Protein AF-A0A314ZFU7-F1 (afdb_monomer)

Structure (mmCIF, N/CA/C/O backbone):
data_AF-A0A314ZFU7-F1
#
_entry.id   AF-A0A314ZFU7-F1
#
loop_
_atom_site.group_PDB
_atom_site.id
_atom_site.type_symbol
_atom_site.label_atom_id
_atom_site.label_alt_id
_atom_site.label_comp_id
_atom_site.label_asym_id
_atom_site.label_entity_id
_atom_site.label_seq_id
_atom_site.pdbx_PDB_ins_code
_atom_site.Cartn_x
_atom_site.Cartn_y
_atom_site.Cartn_z
_atom_site.occupancy
_atom_site.B_iso_or_equiv
_atom_site.auth_seq_id
_atom_site.auth_comp_id
_atom_site.auth_asym_id
_atom_site.auth_atom_id
_atom_site.pdbx_PDB_model_num
ATOM 1 N N . MET A 1 1 ? 23.462 -10.548 -21.777 1.00 52.44 1 MET A N 1
ATOM 2 C CA . MET A 1 1 ? 22.140 -10.274 -21.168 1.00 52.44 1 MET A CA 1
ATOM 3 C C . MET A 1 1 ? 22.243 -9.958 -19.671 1.00 52.44 1 MET A C 1
ATOM 5 O O . MET A 1 1 ? 21.515 -9.082 -19.232 1.00 52.44 1 MET A O 1
ATOM 9 N N . GLU A 1 2 ? 23.185 -10.536 -18.910 1.00 53.91 2 GLU A N 1
ATOM 10 C CA . GLU A 1 2 ? 23.435 -10.180 -17.489 1.00 53.91 2 GLU A CA 1
ATOM 11 C C . GLU A 1 2 ? 23.787 -8.702 -17.228 1.00 53.91 2 GLU A C 1
ATOM 13 O O . GLU A 1 2 ? 23.369 -8.136 -16.221 1.00 53.91 2 GLU A O 1
ATOM 18 N N . ASN A 1 3 ? 24.494 -8.040 -18.150 1.00 54.84 3 ASN A N 1
ATOM 19 C CA . ASN A 1 3 ? 24.922 -6.646 -17.960 1.00 54.84 3 ASN A CA 1
ATOM 20 C C . ASN A 1 3 ? 23.752 -5.636 -17.947 1.00 54.84 3 ASN A C 1
ATOM 22 O O . ASN A 1 3 ? 23.880 -4.562 -17.365 1.00 54.84 3 ASN A O 1
ATOM 26 N N . GLY A 1 4 ? 22.605 -5.971 -18.553 1.00 58.12 4 GLY A N 1
ATOM 27 C CA . GLY A 1 4 ? 21.421 -5.099 -18.568 1.00 58.12 4 GLY A CA 1
ATOM 28 C C . GLY A 1 4 ? 20.730 -5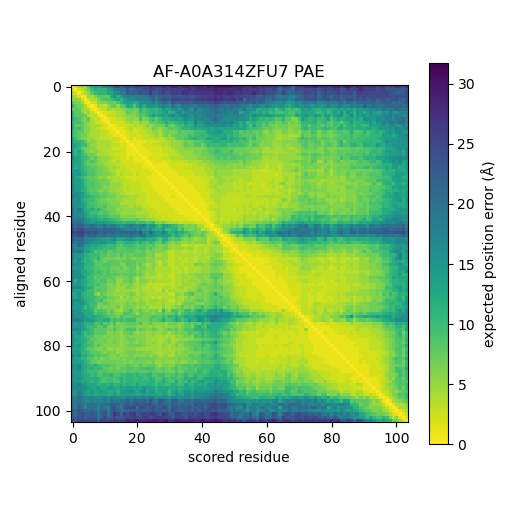.027 -17.203 1.00 58.12 4 GLY A C 1
ATOM 29 O O . GLY A 1 4 ? 20.516 -3.939 -16.677 1.00 58.12 4 GLY A O 1
ATOM 30 N N . LEU A 1 5 ? 20.505 -6.189 -16.578 1.00 59.16 5 LEU A N 1
ATOM 31 C CA . LEU A 1 5 ? 19.845 -6.324 -15.269 1.00 59.16 5 LEU A CA 1
ATOM 32 C C . LEU A 1 5 ? 20.615 -5.640 -14.127 1.00 59.16 5 LEU A C 1
ATOM 34 O O . LEU A 1 5 ? 20.016 -5.133 -13.177 1.00 59.16 5 LEU A O 1
ATOM 38 N N . ASN A 1 6 ? 21.949 -5.613 -14.206 1.00 63.12 6 ASN A N 1
ATOM 39 C CA . ASN A 1 6 ? 22.777 -4.954 -13.193 1.00 63.12 6 ASN A CA 1
ATOM 40 C C . ASN A 1 6 ? 22.725 -3.420 -13.315 1.00 63.12 6 ASN A C 1
ATOM 42 O O . ASN A 1 6 ? 22.784 -2.712 -12.313 1.00 63.12 6 ASN A O 1
ATOM 46 N N . THR A 1 7 ? 22.543 -2.908 -14.534 1.00 70.88 7 THR A N 1
ATOM 47 C CA . THR A 1 7 ? 22.471 -1.465 -14.807 1.00 70.88 7 THR A CA 1
ATOM 48 C C . THR A 1 7 ? 21.166 -0.862 -14.278 1.00 70.88 7 THR A C 1
ATOM 50 O O . THR A 1 7 ? 21.179 0.198 -13.653 1.00 70.88 7 THR A O 1
ATOM 53 N N . GLU A 1 8 ? 20.046 -1.572 -14.436 1.00 75.12 8 GLU A N 1
ATOM 54 C CA . GLU A 1 8 ? 18.743 -1.149 -13.903 1.00 75.12 8 GLU A CA 1
ATOM 55 C C . GLU A 1 8 ? 18.745 -1.101 -12.370 1.00 75.12 8 GLU A C 1
ATOM 57 O O . GLU A 1 8 ? 18.295 -0.124 -11.772 1.00 75.12 8 GLU A O 1
ATOM 62 N N . ARG A 1 9 ? 19.328 -2.114 -11.714 1.00 72.25 9 ARG A N 1
ATOM 63 C CA . ARG A 1 9 ? 19.416 -2.174 -10.248 1.00 72.25 9 ARG A CA 1
ATOM 64 C C . ARG A 1 9 ? 20.222 -1.010 -9.666 1.00 72.25 9 ARG A C 1
ATOM 66 O O . ARG A 1 9 ? 19.803 -0.427 -8.667 1.00 72.25 9 ARG A O 1
ATOM 73 N N . LEU A 1 10 ? 21.339 -0.648 -10.296 1.00 79.38 10 LEU A N 1
ATOM 74 C CA . LEU A 1 10 ? 22.179 0.481 -9.878 1.00 79.38 10 LEU A CA 1
ATOM 75 C C . LEU A 1 10 ? 21.453 1.829 -10.006 1.00 79.38 10 LEU A C 1
ATOM 77 O O . LEU A 1 10 ? 21.675 2.724 -9.195 1.00 79.38 10 LEU A O 1
ATOM 81 N N . SER A 1 11 ? 20.544 1.967 -10.974 1.00 75.56 11 SER A N 1
ATOM 82 C CA . SER A 1 11 ? 19.808 3.214 -11.200 1.00 75.56 11 SER A CA 1
ATOM 83 C C . SER A 1 11 ? 18.786 3.533 -10.103 1.00 75.56 11 SER A C 1
ATOM 85 O O . SER A 1 11 ? 18.493 4.706 -9.875 1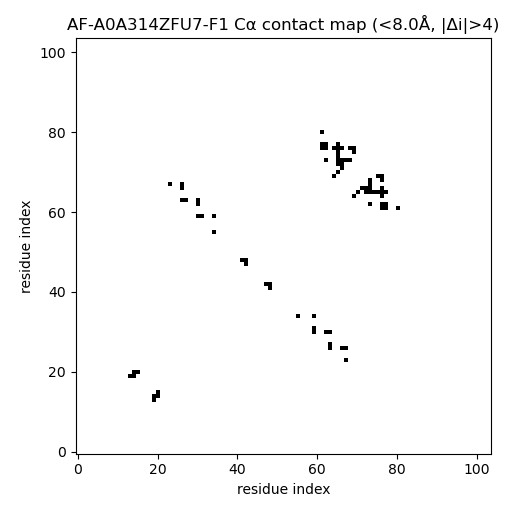.00 75.56 11 SER A O 1
ATOM 87 N N . ILE A 1 12 ? 18.224 2.518 -9.434 1.00 78.25 12 ILE A N 1
ATOM 88 C CA . ILE A 1 12 ? 17.155 2.700 -8.433 1.00 78.25 12 ILE A CA 1
ATOM 89 C C . ILE A 1 12 ? 17.719 2.733 -7.001 1.00 78.25 12 ILE A C 1
ATOM 91 O O . ILE A 1 12 ? 17.111 3.317 -6.107 1.00 78.25 12 ILE A O 1
ATOM 95 N N . GLN A 1 13 ? 18.915 2.177 -6.770 1.00 80.94 13 GLN A N 1
ATOM 96 C CA . GLN A 1 13 ? 19.586 2.170 -5.460 1.00 80.94 13 GLN A CA 1
ATOM 97 C C . GLN A 1 13 ? 19.585 3.520 -4.715 1.00 80.94 13 GLN A C 1
ATOM 99 O O . GLN A 1 13 ? 19.286 3.512 -3.518 1.00 80.94 13 GLN A O 1
ATOM 104 N N . PRO A 1 14 ? 19.823 4.678 -5.369 1.00 82.56 14 PRO A N 1
ATOM 105 C CA . PRO A 1 14 ? 19.810 5.968 -4.682 1.00 82.56 14 PRO A CA 1
ATOM 106 C C . PRO A 1 14 ? 18.476 6.311 -4.004 1.00 82.56 14 PRO A C 1
ATOM 108 O O . PRO A 1 14 ? 18.471 7.018 -2.996 1.00 82.56 14 PRO A O 1
ATOM 111 N N . ALA A 1 15 ? 17.350 5.804 -4.519 1.00 77.62 15 ALA A N 1
ATOM 112 C CA . ALA A 1 15 ? 16.027 6.001 -3.923 1.00 77.62 15 ALA A CA 1
ATOM 113 C C . ALA A 1 15 ? 15.838 5.206 -2.618 1.00 77.62 15 ALA A C 1
ATOM 115 O O . ALA A 1 15 ? 15.017 5.579 -1.785 1.00 77.62 15 ALA A O 1
ATOM 116 N N . PHE A 1 16 ? 16.636 4.155 -2.411 1.00 82.12 16 PHE A N 1
ATOM 117 C CA . PHE A 1 16 ? 16.594 3.282 -1.236 1.00 82.12 16 PHE A CA 1
ATOM 118 C C . PHE A 1 16 ? 17.722 3.553 -0.234 1.00 82.12 16 PHE A C 1
ATOM 120 O O . PHE A 1 16 ? 17.911 2.796 0.717 1.00 82.12 16 PHE A O 1
ATOM 127 N N . HIS A 1 17 ? 18.480 4.636 -0.411 1.00 88.12 17 HIS A N 1
ATOM 128 C CA . HIS A 1 17 ? 19.432 5.074 0.603 1.00 88.12 17 HIS A CA 1
ATOM 129 C C . HIS A 1 17 ? 18.710 5.436 1.905 1.00 88.12 17 HIS A C 1
ATOM 131 O O . HIS A 1 1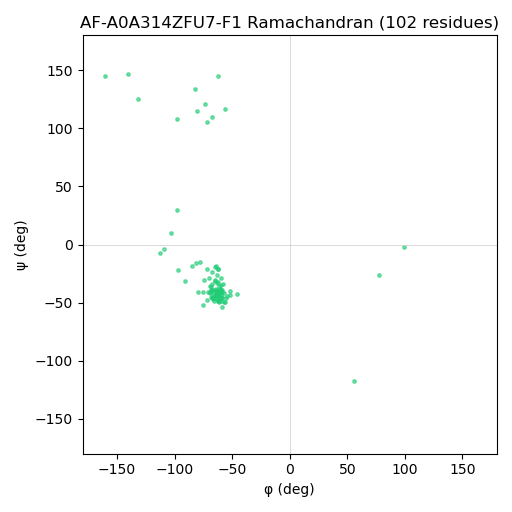7 ? 17.621 6.010 1.888 1.00 88.12 17 HIS A O 1
ATOM 137 N N . LEU A 1 18 ? 19.348 5.156 3.045 1.00 85.94 18 LEU A N 1
ATOM 138 C CA . LEU A 1 18 ? 18.752 5.325 4.374 1.00 85.94 18 LEU A CA 1
ATOM 139 C C . LEU A 1 18 ? 18.146 6.719 4.598 1.00 85.94 18 LEU A C 1
ATOM 141 O O . LEU A 1 18 ? 17.062 6.833 5.158 1.00 85.94 18 LEU A O 1
ATOM 145 N N . GLU A 1 19 ? 18.802 7.778 4.127 1.00 84.88 19 GLU A N 1
ATOM 146 C CA . GLU A 1 19 ? 18.293 9.148 4.270 1.00 84.88 19 GLU A CA 1
ATOM 147 C C . GLU A 1 19 ? 17.019 9.395 3.450 1.00 84.88 19 GLU A C 1
ATOM 149 O O . GLU A 1 19 ? 16.115 10.101 3.899 1.00 84.88 19 GLU A O 1
ATOM 154 N N . LYS A 1 20 ? 16.893 8.758 2.278 1.00 83.00 20 LYS A N 1
ATOM 155 C CA . LYS A 1 20 ? 15.652 8.784 1.491 1.00 83.00 20 LYS A CA 1
ATOM 156 C C . LYS A 1 20 ? 14.551 7.986 2.184 1.00 83.00 20 LYS A C 1
ATOM 158 O O . LYS A 1 20 ? 13.435 8.486 2.291 1.00 83.00 20 LYS A O 1
ATOM 163 N N . LEU A 1 21 ? 14.885 6.824 2.751 1.00 84.25 21 LEU A N 1
ATOM 164 C CA . LEU A 1 21 ? 13.948 6.010 3.534 1.00 84.25 21 LEU A CA 1
ATOM 165 C C . LEU A 1 21 ? 13.435 6.749 4.778 1.00 84.25 21 LEU A C 1
ATOM 167 O O . LEU A 1 21 ? 12.236 6.739 5.048 1.00 84.25 21 LEU A O 1
ATOM 171 N N . LYS A 1 22 ? 14.308 7.455 5.507 1.00 85.94 22 LYS A N 1
ATOM 172 C CA . LYS A 1 22 ? 13.906 8.307 6.639 1.00 85.94 22 LYS A CA 1
ATOM 173 C C . LYS A 1 22 ? 12.931 9.401 6.204 1.00 85.94 22 LYS A C 1
ATOM 175 O O . LYS A 1 22 ? 11.948 9.643 6.898 1.00 85.94 22 LYS A O 1
ATOM 180 N N . GLY A 1 23 ? 13.159 10.012 5.039 1.00 82.38 23 GLY A N 1
ATOM 181 C CA . GLY A 1 23 ? 12.249 11.001 4.454 1.00 82.38 23 GLY A CA 1
ATOM 182 C C . GLY A 1 23 ? 10.854 10.453 4.123 1.00 82.38 23 GLY A C 1
ATOM 183 O O . GLY A 1 23 ? 9.899 11.221 4.056 1.00 82.38 23 GLY A O 1
ATOM 184 N N . MET A 1 24 ? 10.711 9.133 3.965 1.00 82.50 24 MET A N 1
ATOM 185 C CA . MET A 1 24 ? 9.427 8.474 3.708 1.00 82.50 24 MET A CA 1
ATOM 186 C C . MET A 1 24 ? 8.636 8.175 4.995 1.00 82.50 24 MET A C 1
ATOM 188 O O . MET A 1 24 ? 7.420 7.996 4.923 1.00 82.50 24 MET A O 1
ATOM 192 N N . LEU A 1 25 ? 9.275 8.158 6.176 1.00 84.75 25 LEU A N 1
ATOM 193 C CA . LEU A 1 25 ? 8.635 7.829 7.466 1.00 84.75 25 LEU A CA 1
ATOM 194 C C . LEU A 1 25 ? 7.364 8.635 7.778 1.00 84.75 25 LEU A C 1
ATOM 196 O O . LEU A 1 25 ? 6.384 8.014 8.188 1.00 84.75 25 LEU A O 1
ATOM 200 N N . PRO A 1 26 ? 7.302 9.964 7.552 1.00 85.56 26 PRO A N 1
ATOM 201 C CA . PRO A 1 26 ? 6.077 10.724 7.802 1.00 85.56 26 PRO A CA 1
ATOM 202 C C . PRO A 1 26 ? 4.902 10.243 6.945 1.00 85.56 26 PRO A C 1
ATOM 204 O O . PRO A 1 26 ? 3.768 10.186 7.411 1.00 85.56 26 PRO A O 1
ATOM 207 N N . THR A 1 27 ? 5.182 9.841 5.703 1.00 80.62 27 THR A N 1
ATOM 208 C CA . THR A 1 27 ? 4.174 9.306 4.783 1.00 80.62 27 THR A CA 1
ATOM 209 C C . THR A 1 27 ? 3.669 7.947 5.255 1.00 80.62 27 THR A C 1
ATOM 211 O O . THR A 1 27 ? 2.459 7.731 5.285 1.00 80.62 27 THR A O 1
ATOM 214 N N . PHE A 1 28 ? 4.575 7.052 5.667 1.00 81.50 28 PHE A N 1
ATOM 215 C CA . PHE A 1 28 ? 4.206 5.766 6.265 1.00 81.50 28 PHE A CA 1
ATOM 216 C C . PHE A 1 28 ? 3.320 5.959 7.496 1.00 81.50 28 PHE A C 1
ATOM 218 O O . PHE A 1 28 ? 2.253 5.359 7.587 1.00 81.50 28 PHE A O 1
ATOM 225 N N . TYR A 1 29 ? 3.737 6.833 8.414 1.00 86.81 29 TYR A N 1
ATOM 226 C CA . TYR A 1 29 ? 2.991 7.124 9.632 1.00 86.81 29 TYR A CA 1
ATOM 227 C C . TYR A 1 29 ? 1.587 7.655 9.328 1.00 86.81 29 TYR A C 1
ATOM 229 O O . TYR A 1 29 ? 0.612 7.161 9.893 1.00 86.81 29 TYR A O 1
ATOM 237 N N . GLN A 1 30 ? 1.475 8.606 8.397 1.00 83.88 30 GLN A N 1
ATOM 238 C CA . GLN A 1 30 ? 0.192 9.169 7.986 1.00 83.88 3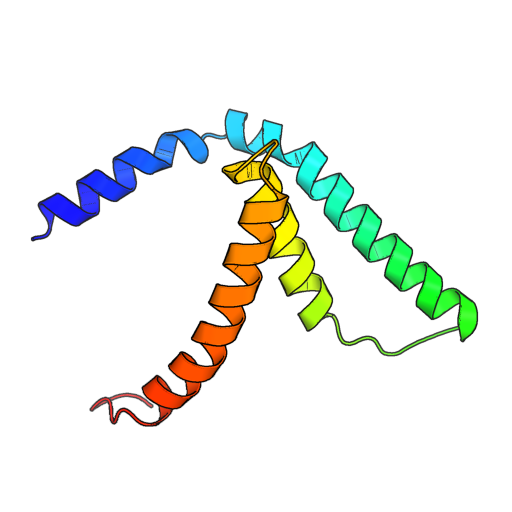0 GLN A CA 1
ATOM 239 C C . GLN A 1 30 ? -0.740 8.094 7.415 1.00 83.88 30 GLN A C 1
ATOM 241 O O . GLN A 1 30 ? -1.882 7.987 7.853 1.00 83.88 30 GLN A O 1
ATOM 246 N N . CYS A 1 31 ? -0.253 7.263 6.488 1.00 79.69 31 CYS A N 1
ATOM 247 C CA . CYS A 1 31 ? -1.085 6.232 5.863 1.00 79.69 31 CYS A CA 1
ATOM 248 C C . CYS A 1 31 ? -1.508 5.147 6.875 1.00 79.69 31 CYS A C 1
ATOM 250 O O . CYS A 1 31 ? -2.656 4.709 6.864 1.00 79.69 31 CYS A O 1
ATOM 252 N N . CYS A 1 32 ? -0.617 4.743 7.791 1.00 85.88 32 CYS A N 1
ATOM 253 C CA . CYS A 1 32 ? -0.963 3.817 8.875 1.00 85.88 32 CYS A CA 1
ATOM 254 C C . CYS A 1 32 ? -2.002 4.413 9.835 1.00 85.88 32 CYS A C 1
ATOM 256 O O . CYS A 1 32 ? -2.912 3.709 10.264 1.00 85.88 32 CYS A O 1
ATOM 258 N N . SER A 1 33 ? -1.884 5.704 10.156 1.00 89.62 33 SER A N 1
ATOM 259 C CA . SER A 1 33 ? -2.829 6.393 11.041 1.00 89.62 33 SER A CA 1
ATOM 260 C C . SER A 1 33 ? -4.214 6.496 10.399 1.00 89.62 33 SER A C 1
ATOM 262 O O . SER A 1 33 ? -5.209 6.196 11.048 1.00 89.62 33 SER A O 1
ATOM 264 N N . GLU A 1 34 ? -4.288 6.851 9.110 1.00 84.00 34 GLU A N 1
ATOM 265 C CA . GLU A 1 34 ? -5.541 6.865 8.337 1.00 84.00 34 GLU A CA 1
ATOM 266 C C . GLU A 1 34 ? -6.232 5.489 8.349 1.00 84.00 34 GLU A C 1
ATOM 268 O O . GLU A 1 34 ? -7.444 5.413 8.551 1.00 84.00 34 GLU A O 1
ATOM 273 N N . MET A 1 35 ? -5.463 4.404 8.209 1.00 84.25 35 MET A N 1
ATOM 274 C CA . MET A 1 35 ? -5.979 3.032 8.263 1.00 84.25 35 MET A CA 1
ATOM 275 C C . MET A 1 35 ? -6.532 2.659 9.648 1.00 84.25 35 MET A C 1
ATOM 277 O O . MET A 1 35 ? -7.642 2.139 9.737 1.00 84.25 35 MET A O 1
ATOM 281 N N . ILE A 1 36 ? -5.782 2.932 10.723 1.00 88.56 36 ILE A N 1
ATOM 282 C CA . ILE A 1 36 ? -6.212 2.623 12.098 1.00 88.56 36 ILE A CA 1
ATOM 283 C C . ILE A 1 36 ? -7.469 3.417 12.461 1.00 88.56 36 ILE A C 1
ATOM 285 O O . ILE A 1 36 ? -8.413 2.839 12.993 1.00 88.56 36 ILE A O 1
ATOM 289 N N . ASN A 1 37 ? -7.526 4.703 12.105 1.00 89.50 37 ASN A N 1
ATOM 290 C CA . ASN A 1 37 ? -8.697 5.545 12.358 1.00 89.50 37 ASN A CA 1
ATOM 291 C C . ASN A 1 37 ? -9.967 4.980 11.699 1.00 89.50 37 ASN A C 1
ATOM 293 O O . ASN A 1 37 ? -11.049 5.024 12.284 1.00 89.50 37 ASN A O 1
ATOM 297 N N . GLU A 1 38 ? -9.853 4.428 10.487 1.00 84.75 38 GLU A N 1
ATOM 298 C CA . GLU A 1 38 ? -10.988 3.790 9.817 1.00 84.75 38 GLU A CA 1
ATOM 299 C C . GLU A 1 38 ? -11.419 2.499 10.528 1.00 84.75 38 GLU A C 1
ATOM 301 O O . GLU A 1 38 ? -12.615 2.255 10.688 1.00 84.75 38 GLU A O 1
ATOM 306 N N . TRP A 1 39 ? -10.471 1.698 11.021 1.00 87.31 39 TRP A N 1
ATOM 307 C CA . TRP A 1 39 ? -10.781 0.504 11.814 1.00 87.31 39 TRP A CA 1
ATOM 308 C C . TRP A 1 39 ? -11.460 0.852 13.141 1.00 87.31 39 TRP A C 1
ATOM 310 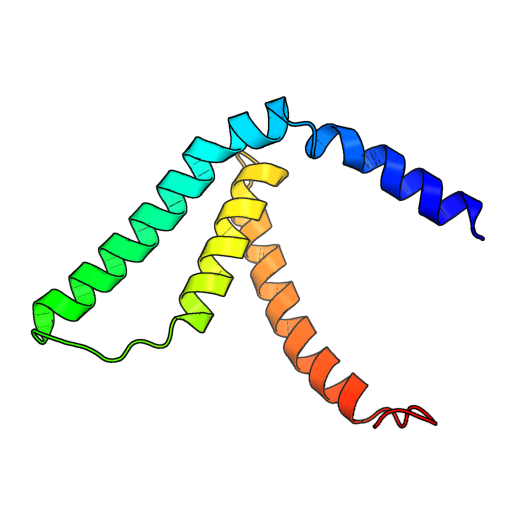O O . TRP A 1 39 ? -12.467 0.239 13.492 1.00 87.31 39 TRP A O 1
ATOM 320 N N . GLU A 1 40 ? -10.980 1.873 13.853 1.00 88.50 40 GLU A N 1
ATOM 321 C CA . GLU A 1 40 ? -11.608 2.372 15.083 1.00 88.50 40 GLU A CA 1
ATOM 322 C C . GLU A 1 40 ? -13.042 2.860 14.829 1.00 88.50 40 GLU A C 1
ATOM 324 O O . GLU A 1 40 ? -13.952 2.607 15.626 1.00 88.50 40 GLU A O 1
ATOM 329 N N . ARG A 1 41 ? -13.287 3.507 13.683 1.00 87.12 41 ARG A N 1
ATOM 330 C CA . ARG A 1 41 ? -14.626 3.947 13.263 1.00 87.12 41 ARG A CA 1
ATOM 331 C C . ARG A 1 41 ? -15.581 2.778 12.992 1.00 87.12 41 ARG A C 1
ATOM 333 O O . ARG A 1 41 ? -16.790 2.932 13.166 1.00 87.12 41 ARG A O 1
ATOM 340 N N . LEU A 1 42 ? -15.067 1.636 12.541 1.00 84.81 42 LEU A N 1
ATOM 341 C CA . LEU A 1 42 ? -15.857 0.418 12.346 1.00 84.81 42 LEU A CA 1
ATOM 342 C C . LEU A 1 42 ? -16.154 -0.242 13.698 1.00 84.81 42 LEU A C 1
ATOM 344 O O . LEU A 1 42 ? -17.313 -0.417 14.052 1.00 84.81 42 LEU A O 1
ATOM 348 N N . VAL A 1 43 ? -15.130 -0.474 14.522 1.00 85.31 43 VAL A N 1
ATOM 349 C CA . VAL A 1 43 ? -15.285 -1.094 15.851 1.00 85.31 43 VAL A CA 1
ATOM 350 C C . VAL A 1 43 ? -16.199 -0.280 16.772 1.00 85.31 43 VAL A C 1
ATOM 352 O O . VAL A 1 43 ? -17.010 -0.852 17.496 1.00 85.31 43 VAL A O 1
ATOM 355 N N . SER A 1 44 ? -16.115 1.052 16.742 1.00 76.62 44 SER A N 1
ATOM 356 C CA . SER A 1 44 ? -16.940 1.928 17.591 1.00 76.62 44 SER A CA 1
ATOM 357 C C . SER A 1 44 ? -18.444 1.855 17.302 1.00 76.62 44 SER A C 1
ATOM 359 O O . SER A 1 44 ? -19.232 2.234 18.168 1.00 76.62 44 SER A O 1
ATOM 361 N N . LYS A 1 45 ? -18.867 1.346 16.135 1.00 73.12 45 LYS A N 1
ATOM 362 C CA . LYS A 1 45 ? -20.289 1.111 15.841 1.00 73.12 45 LYS A CA 1
ATOM 363 C C . LYS A 1 45 ? -20.828 -0.169 16.471 1.00 73.12 45 LYS A C 1
ATOM 365 O O . LYS A 1 45 ? -21.949 -0.157 16.971 1.00 73.12 45 LYS A O 1
ATOM 370 N N . GLU A 1 46 ? -20.056 -1.254 16.446 1.00 73.69 46 GLU A N 1
ATOM 371 C CA . GLU A 1 46 ? -20.526 -2.586 16.855 1.00 73.69 46 GLU A CA 1
ATOM 372 C C . GLU A 1 46 ? -19.920 -3.101 18.180 1.00 73.69 46 GLU A C 1
ATOM 374 O O . GLU A 1 46 ? -20.296 -4.169 18.659 1.00 73.69 46 GLU A O 1
ATOM 379 N N . GLY A 1 47 ? -18.984 -2.372 18.800 1.00 78.81 47 GLY A N 1
ATOM 380 C CA . GLY A 1 47 ? -18.269 -2.769 20.026 1.00 78.81 47 GLY A CA 1
ATOM 381 C C . GLY A 1 47 ? -17.145 -3.791 19.794 1.00 78.81 47 GLY A C 1
ATOM 382 O O . GLY A 1 47 ? -16.165 -3.812 20.536 1.00 78.81 47 GLY A O 1
ATOM 383 N N . SER A 1 48 ? -17.251 -4.594 18.735 1.00 82.62 48 SER A N 1
ATOM 384 C CA . SER A 1 48 ? -16.200 -5.446 18.168 1.00 82.62 48 SER A CA 1
ATOM 385 C C . SER A 1 48 ? -16.574 -5.816 16.730 1.00 82.62 48 SER A C 1
ATOM 387 O O . SER A 1 48 ? -17.754 -6.044 16.466 1.00 82.62 48 SER A O 1
ATOM 389 N N . CYS A 1 49 ? -15.605 -5.933 15.819 1.00 84.44 49 CYS A N 1
ATOM 390 C CA . CYS A 1 49 ? -15.857 -6.391 14.450 1.00 84.44 49 CYS A CA 1
ATOM 391 C C . CYS A 1 49 ? -14.742 -7.318 13.944 1.00 84.44 49 CYS A C 1
ATOM 393 O O . CYS A 1 49 ? -13.570 -7.130 14.273 1.00 84.44 49 CYS A O 1
ATOM 395 N N . GLU A 1 50 ? -15.102 -8.292 13.109 1.00 86.44 50 GLU A N 1
ATOM 396 C CA . GLU A 1 50 ? -14.145 -9.024 12.276 1.00 86.44 50 GLU A CA 1
ATOM 397 C C . GLU A 1 50 ? -13.852 -8.192 11.022 1.00 86.44 50 GLU A C 1
ATOM 399 O O . GLU A 1 50 ? -14.774 -7.652 10.407 1.00 86.44 50 GLU A O 1
ATOM 404 N N . LEU A 1 51 ? -12.575 -8.049 10.662 1.00 84.12 51 LEU A N 1
ATOM 405 C CA . LEU A 1 51 ? -12.156 -7.175 9.571 1.00 84.12 51 LEU A CA 1
ATOM 406 C C . LEU A 1 51 ? -11.198 -7.902 8.629 1.00 84.12 51 LEU A C 1
ATOM 408 O O . LEU A 1 51 ? -10.148 -8.388 9.049 1.00 84.12 51 LEU A O 1
ATOM 412 N N . ASP A 1 52 ? -11.542 -7.926 7.341 1.00 84.88 52 ASP A N 1
ATOM 413 C CA . ASP A 1 52 ? -10.596 -8.312 6.300 1.00 84.88 52 ASP A CA 1
ATOM 414 C C . ASP A 1 52 ? -9.565 -7.192 6.120 1.00 84.88 52 ASP A C 1
ATOM 416 O O . ASP A 1 52 ? -9.847 -6.124 5.571 1.00 84.88 52 ASP A O 1
ATOM 420 N N . VAL A 1 53 ? -8.353 -7.432 6.616 1.00 84.75 53 VAL A N 1
ATOM 421 C CA . VAL A 1 53 ? -7.249 -6.470 6.548 1.00 84.75 53 VAL A CA 1
ATOM 422 C C . VAL A 1 53 ? -6.596 -6.425 5.168 1.00 84.75 53 VAL A C 1
ATOM 424 O O . VAL A 1 53 ? -5.847 -5.488 4.885 1.00 84.75 53 VAL A O 1
ATOM 427 N N . TRP A 1 54 ? -6.843 -7.405 4.293 1.00 86.25 54 TRP A N 1
ATOM 428 C CA . TRP A 1 54 ? -6.135 -7.519 3.020 1.00 86.25 54 TRP A CA 1
ATOM 429 C C . TRP A 1 54 ? -6.359 -6.310 2.093 1.00 86.25 54 TRP A C 1
ATOM 431 O O . TRP A 1 54 ? -5.367 -5.711 1.660 1.00 86.25 54 TRP A O 1
ATOM 441 N N . PRO A 1 55 ? -7.600 -5.843 1.845 1.00 82.12 55 PRO A N 1
ATOM 442 C CA . PRO A 1 55 ? -7.840 -4.632 1.061 1.00 82.12 55 PRO A CA 1
ATOM 443 C C . PRO A 1 55 ? -7.181 -3.387 1.671 1.00 82.12 55 PRO A C 1
ATOM 445 O O . PRO A 1 55 ? -6.701 -2.514 0.940 1.00 82.12 55 PRO A O 1
ATOM 448 N N . CYS A 1 56 ? -7.121 -3.313 3.004 1.00 76.56 56 CYS A N 1
ATOM 449 C CA . CYS A 1 56 ? -6.478 -2.218 3.726 1.00 76.56 56 CYS A CA 1
ATOM 450 C C . CYS A 1 56 ? -4.960 -2.225 3.514 1.00 76.56 56 CYS A C 1
ATOM 452 O O . CYS A 1 56 ? -4.394 -1.193 3.165 1.00 76.56 56 CYS A O 1
ATOM 454 N N . LEU A 1 57 ? -4.304 -3.384 3.625 1.00 83.06 57 LEU A N 1
ATOM 455 C CA . LEU A 1 57 ? -2.863 -3.527 3.390 1.00 83.06 57 LEU A CA 1
ATOM 456 C C . LEU A 1 57 ? -2.472 -3.216 1.942 1.00 83.06 57 LEU A C 1
ATOM 458 O O . LEU A 1 57 ? -1.451 -2.565 1.696 1.00 83.06 57 LEU A O 1
ATOM 462 N N . GLN A 1 58 ? -3.296 -3.643 0.982 1.00 85.25 58 GLN A N 1
ATOM 463 C CA . GLN A 1 58 ? -3.102 -3.304 -0.427 1.00 85.25 58 GLN A CA 1
ATOM 464 C C . GLN A 1 58 ? -3.196 -1.790 -0.654 1.00 85.25 58 GLN A C 1
ATOM 466 O O . GLN A 1 58 ? -2.368 -1.218 -1.364 1.00 85.25 58 GLN A O 1
ATOM 471 N N . THR A 1 59 ? -4.180 -1.137 -0.032 1.00 81.88 59 THR A N 1
ATOM 472 C CA . THR A 1 59 ? -4.378 0.317 -0.131 1.00 81.88 59 THR A CA 1
ATOM 473 C C . THR A 1 59 ? -3.232 1.078 0.530 1.00 81.88 59 THR A C 1
ATOM 475 O O . THR A 1 59 ? -2.657 1.963 -0.097 1.00 81.88 59 THR A O 1
ATOM 478 N N . LEU A 1 60 ? -2.823 0.670 1.734 1.00 83.38 60 LEU A N 1
ATOM 479 C CA . LEU A 1 60 ? -1.686 1.234 2.462 1.00 83.38 60 LEU A CA 1
ATOM 480 C C . LEU A 1 60 ? -0.399 1.165 1.632 1.00 83.38 60 LEU A C 1
ATOM 482 O O . LEU A 1 60 ? 0.295 2.167 1.473 1.00 83.38 60 LEU A O 1
ATOM 486 N N . SER A 1 61 ? -0.099 -0.007 1.068 1.00 85.00 61 SER A N 1
ATOM 487 C CA . SER A 1 61 ? 1.095 -0.208 0.238 1.00 85.00 61 SER A CA 1
ATOM 488 C C . SER A 1 61 ? 1.063 0.673 -1.012 1.00 85.00 61 SER A C 1
ATOM 490 O O . SER A 1 61 ? 2.065 1.306 -1.349 1.00 85.00 61 SER A O 1
ATOM 492 N N . ALA A 1 62 ? -0.099 0.763 -1.667 1.00 86.00 62 ALA A N 1
ATOM 493 C CA . ALA A 1 62 ? -0.290 1.629 -2.821 1.00 86.00 62 ALA A CA 1
ATOM 494 C C . ALA A 1 62 ? -0.108 3.109 -2.458 1.00 86.00 62 ALA A C 1
ATOM 496 O O . ALA A 1 62 ? 0.602 3.811 -3.172 1.00 86.00 62 ALA A O 1
ATOM 497 N N . ASP A 1 63 ? -0.696 3.589 -1.361 1.00 82.06 63 ASP A N 1
ATOM 498 C CA . ASP A 1 63 ? -0.602 4.988 -0.931 1.00 82.06 63 ASP A CA 1
ATOM 499 C C . ASP A 1 63 ? 0.822 5.383 -0.551 1.00 82.06 63 ASP A C 1
ATOM 501 O O . ASP A 1 63 ? 1.323 6.414 -1.002 1.00 82.06 63 ASP A O 1
ATOM 505 N N . VAL A 1 64 ? 1.498 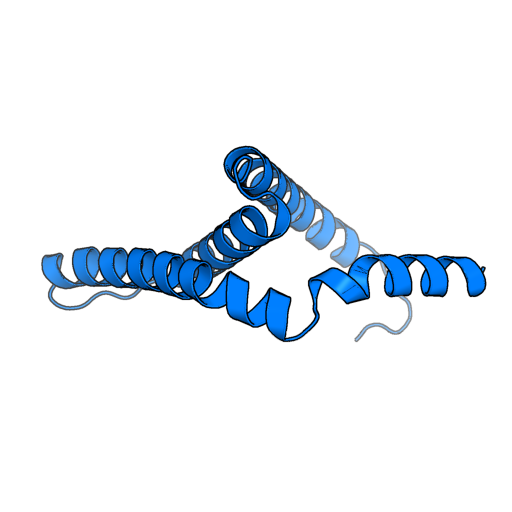4.540 0.224 1.00 83.31 64 VAL A N 1
ATOM 506 C CA . VAL A 1 64 ? 2.890 4.738 0.622 1.00 83.31 64 VAL A CA 1
ATOM 507 C C . VAL A 1 64 ? 3.798 4.835 -0.595 1.00 83.31 64 VAL A C 1
ATOM 509 O O . VAL A 1 64 ? 4.542 5.807 -0.726 1.00 83.31 64 VAL A O 1
ATOM 512 N N . ILE A 1 65 ? 3.751 3.841 -1.489 1.00 83.25 65 ILE A N 1
ATOM 513 C CA . ILE A 1 65 ? 4.637 3.809 -2.656 1.00 83.25 65 ILE A CA 1
ATOM 514 C C . ILE A 1 65 ? 4.273 4.953 -3.597 1.00 83.25 65 ILE A C 1
ATOM 516 O O . ILE A 1 65 ? 5.165 5.615 -4.121 1.00 83.25 65 ILE A O 1
ATOM 520 N N . SER A 1 66 ? 2.983 5.249 -3.762 1.00 86.44 66 SER A N 1
ATOM 521 C CA . SER A 1 66 ? 2.538 6.351 -4.613 1.00 86.44 66 SER A CA 1
ATOM 522 C C . SER A 1 66 ? 3.049 7.699 -4.108 1.00 86.44 66 SER A C 1
ATOM 524 O O . SER A 1 66 ? 3.609 8.478 -4.873 1.00 86.44 66 SER A O 1
ATOM 526 N N . ARG A 1 67 ? 2.923 7.970 -2.807 1.00 81.38 67 ARG A N 1
ATOM 527 C CA . ARG A 1 67 ? 3.403 9.216 -2.196 1.00 81.38 67 ARG A CA 1
ATOM 528 C C . ARG A 1 67 ? 4.933 9.291 -2.163 1.00 81.38 67 ARG A C 1
ATOM 530 O O . ARG A 1 67 ? 5.484 10.365 -2.382 1.00 81.38 67 ARG A O 1
ATOM 537 N N . ALA A 1 68 ? 5.621 8.171 -1.951 1.00 79.75 68 ALA A 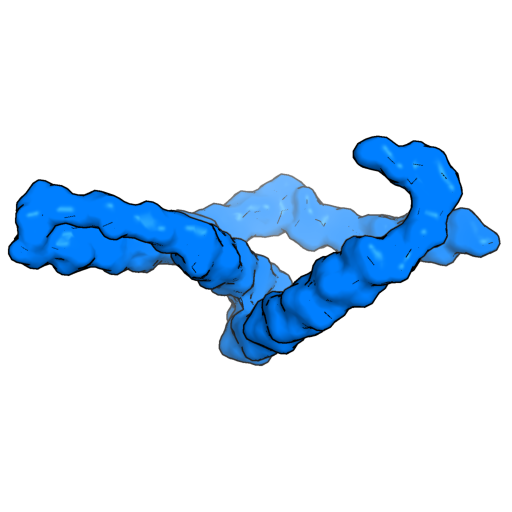N 1
ATOM 538 C CA . ALA A 1 68 ? 7.081 8.130 -1.907 1.00 79.75 68 ALA A CA 1
ATOM 539 C C . ALA A 1 68 ? 7.746 8.225 -3.289 1.00 79.75 68 ALA A C 1
ATOM 541 O O . ALA A 1 68 ? 8.756 8.909 -3.433 1.00 79.75 68 ALA A O 1
ATOM 542 N N . ALA A 1 69 ? 7.196 7.546 -4.299 1.00 79.38 69 ALA A N 1
ATOM 543 C CA . ALA A 1 69 ? 7.778 7.475 -5.637 1.00 79.38 69 ALA A CA 1
ATOM 544 C C . ALA A 1 69 ? 7.278 8.586 -6.571 1.00 79.38 69 ALA A C 1
ATOM 546 O O . ALA A 1 69 ? 8.033 9.033 -7.431 1.00 79.38 69 ALA A O 1
ATOM 547 N N . PHE A 1 70 ? 6.032 9.049 -6.403 1.00 79.44 70 PHE A N 1
ATOM 548 C CA . PHE A 1 70 ? 5.404 10.025 -7.305 1.00 79.44 70 PHE A CA 1
ATOM 549 C C . PHE A 1 70 ? 5.138 11.390 -6.652 1.00 79.44 70 PHE A C 1
ATOM 551 O O . PHE A 1 70 ? 4.767 12.333 -7.351 1.00 79.44 70 PHE A O 1
ATOM 558 N N . GLY A 1 71 ? 5.343 11.537 -5.337 1.00 79.19 71 GLY A N 1
ATOM 559 C CA . GLY A 1 71 ? 5.250 12.825 -4.644 1.00 79.19 71 GLY A CA 1
ATOM 560 C C . GLY A 1 71 ? 3.897 13.515 -4.848 1.00 79.19 71 GLY A C 1
ATOM 561 O O . GLY A 1 71 ? 2.856 12.992 -4.455 1.00 79.19 71 GLY A O 1
ATOM 562 N N . SER A 1 72 ? 3.895 14.695 -5.479 1.00 79.75 72 SER A N 1
ATOM 563 C CA . SER A 1 72 ? 2.669 15.457 -5.771 1.00 79.75 72 SER A CA 1
ATOM 564 C C . SER A 1 72 ? 1.719 14.760 -6.752 1.00 79.75 72 SER A C 1
ATOM 566 O O . SER A 1 72 ? 0.531 15.064 -6.746 1.00 79.75 72 SER A O 1
ATOM 568 N N . SER A 1 73 ? 2.208 13.797 -7.537 1.00 84.19 73 SER A N 1
ATOM 569 C CA . SER A 1 73 ? 1.426 12.982 -8.482 1.00 84.19 73 SER A CA 1
ATOM 570 C C . SER A 1 73 ? 1.045 11.610 -7.907 1.00 84.19 73 SER A C 1
ATOM 572 O O . SER A 1 73 ? 0.925 10.609 -8.614 1.00 84.19 73 SER A O 1
ATOM 574 N N . TYR A 1 74 ? 0.878 11.516 -6.584 1.00 82.25 74 TYR A N 1
ATOM 575 C CA . TYR A 1 74 ? 0.509 10.260 -5.922 1.00 82.25 74 TYR A CA 1
ATOM 576 C C . TYR A 1 74 ? -0.864 9.718 -6.362 1.00 82.25 74 TYR A C 1
ATOM 578 O O . TYR A 1 74 ? -1.130 8.526 -6.218 1.00 82.25 74 TYR A O 1
ATOM 586 N N . GLN A 1 75 ? -1.748 10.563 -6.903 1.00 85.25 75 GLN A N 1
ATOM 587 C CA . GLN A 1 75 ? -3.053 10.129 -7.406 1.00 85.25 75 GLN A CA 1
ATOM 588 C C . GLN A 1 75 ? -2.909 9.278 -8.674 1.00 85.25 75 GLN A C 1
ATOM 590 O O . GLN A 1 75 ? -3.562 8.240 -8.797 1.00 85.25 75 GLN A O 1
ATOM 595 N N . GLU A 1 76 ? -2.004 9.660 -9.574 1.00 88.62 76 GLU A N 1
ATOM 596 C CA . GLU A 1 76 ? -1.617 8.861 -10.734 1.00 88.62 76 GLU A CA 1
ATOM 597 C C . GLU A 1 76 ? -0.959 7.549 -10.294 1.00 88.62 76 GLU A C 1
ATOM 599 O O . GLU A 1 76 ? -1.309 6.486 -10.810 1.00 88.62 76 GLU A O 1
ATOM 604 N N . GLY A 1 77 ? -0.086 7.600 -9.280 1.00 87.12 77 GLY A N 1
ATOM 605 C CA . GLY A 1 77 ? 0.503 6.407 -8.659 1.00 87.12 77 GLY A CA 1
ATOM 606 C C . GLY A 1 77 ? -0.561 5.425 -8.156 1.00 87.12 77 GLY A C 1
ATOM 607 O O . GLY A 1 77 ? -0.527 4.237 -8.486 1.00 87.12 77 GLY A O 1
ATOM 608 N N . ARG A 1 78 ? -1.587 5.923 -7.455 1.00 86.12 78 ARG A N 1
ATOM 609 C CA . ARG A 1 78 ? -2.715 5.095 -7.005 1.00 86.12 78 ARG A CA 1
ATOM 610 C C . ARG A 1 78 ? -3.447 4.423 -8.161 1.00 86.12 78 ARG A C 1
ATOM 612 O O . ARG A 1 78 ? -3.808 3.251 -8.053 1.00 86.12 78 ARG A O 1
ATOM 619 N N . LYS A 1 79 ? -3.653 5.142 -9.267 1.00 90.31 79 LYS A N 1
ATOM 620 C CA . LYS A 1 79 ? -4.296 4.593 -10.468 1.00 90.31 79 LYS A CA 1
ATOM 621 C C . LYS A 1 79 ? -3.462 3.472 -11.094 1.00 90.31 79 LYS A C 1
ATOM 623 O O . LYS A 1 79 ? -4.024 2.460 -11.502 1.00 90.31 79 LYS A O 1
ATOM 628 N N . ILE A 1 80 ? -2.134 3.599 -11.106 1.00 91.94 80 ILE A N 1
ATOM 629 C CA . ILE A 1 80 ? -1.231 2.526 -11.556 1.00 91.94 80 ILE A CA 1
ATOM 630 C C . ILE A 1 80 ? -1.410 1.277 -10.684 1.00 91.94 80 ILE A C 1
ATOM 632 O O . ILE A 1 80 ? -1.588 0.186 -11.214 1.00 91.94 80 ILE A O 1
ATOM 636 N N . PHE A 1 81 ? -1.444 1.421 -9.357 1.00 90.06 81 PHE A N 1
ATOM 637 C CA . PHE A 1 81 ? -1.662 0.287 -8.449 1.00 90.06 81 PHE A CA 1
ATOM 638 C C . PHE A 1 81 ? -3.035 -0.379 -8.611 1.00 90.06 81 PHE A C 1
ATOM 640 O O . PHE A 1 81 ? -3.157 -1.592 -8.434 1.00 90.06 81 PHE A O 1
ATOM 647 N N . GLN A 1 82 ? -4.078 0.380 -8.956 1.00 90.12 82 GLN A N 1
ATOM 648 C CA . GLN A 1 82 ? -5.384 -0.193 -9.296 1.00 90.12 82 GLN A CA 1
ATOM 649 C C .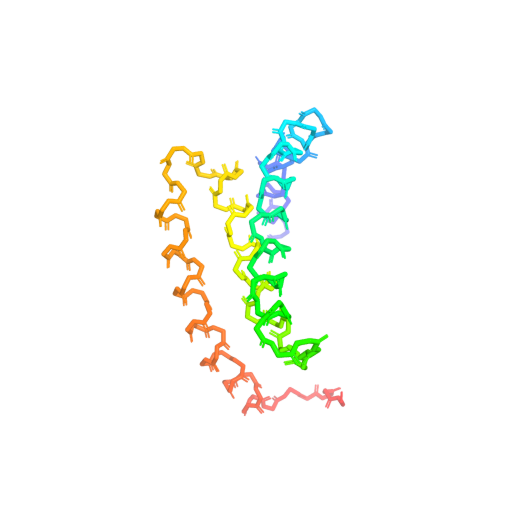 GLN A 1 82 ? -5.284 -1.095 -10.532 1.00 90.12 82 GLN A C 1
ATOM 651 O O . GLN A 1 82 ? -5.693 -2.252 -10.464 1.00 90.12 82 GLN A O 1
ATOM 656 N N . LEU A 1 83 ? -4.653 -0.607 -11.602 1.00 94.06 83 LEU A N 1
ATOM 657 C CA . LEU A 1 83 ? -4.436 -1.381 -12.827 1.00 94.06 83 LEU A CA 1
ATOM 658 C C . LEU A 1 83 ? -3.544 -2.609 -12.585 1.00 94.06 83 LEU A C 1
ATOM 660 O O . LEU A 1 83 ? -3.841 -3.691 -13.085 1.00 94.06 83 LEU A O 1
ATOM 664 N N . LEU A 1 84 ? -2.491 -2.483 -11.768 1.00 92.06 84 LEU A N 1
ATOM 665 C CA . LEU A 1 84 ? -1.628 -3.613 -11.405 1.00 92.06 84 LEU A CA 1
ATOM 666 C C . LEU A 1 84 ? -2.402 -4.723 -10.684 1.00 92.06 84 LEU A C 1
ATOM 668 O O . LEU A 1 84 ? -2.163 -5.893 -10.963 1.00 92.06 84 LEU A O 1
ATOM 672 N N . ARG A 1 85 ? -3.361 -4.384 -9.812 1.00 89.19 85 ARG A N 1
ATOM 673 C CA . ARG A 1 85 ? -4.234 -5.381 -9.165 1.00 89.19 85 ARG A CA 1
ATOM 674 C C . ARG A 1 85 ? -5.190 -6.052 -10.144 1.00 89.19 85 ARG A C 1
ATOM 676 O O . ARG A 1 85 ? -5.491 -7.234 -10.001 1.00 89.19 85 ARG A O 1
ATOM 683 N N . GLU A 1 86 ? -5.700 -5.320 -11.127 1.00 91.62 86 GLU A N 1
ATOM 684 C CA . GLU A 1 86 ? -6.513 -5.920 -12.191 1.00 91.62 86 GLU A CA 1
ATOM 685 C C . GLU A 1 86 ? -5.682 -6.912 -13.011 1.00 91.62 86 GLU A C 1
ATOM 687 O O . GLU A 1 86 ? -6.118 -8.038 -13.260 1.00 91.62 86 GLU A O 1
ATOM 692 N N . GLN A 1 87 ? -4.449 -6.532 -13.346 1.00 93.44 87 GLN A N 1
ATOM 693 C CA . GLN A 1 87 ? -3.519 -7.381 -14.078 1.00 93.44 87 GLN A CA 1
ATOM 694 C C . GLN A 1 87 ? -3.078 -8.603 -13.260 1.00 93.44 87 GLN A C 1
ATOM 696 O O . GLN A 1 87 ? -3.033 -9.702 -13.806 1.00 93.44 87 GLN A O 1
ATOM 701 N N . GLU A 1 88 ? -2.812 -8.448 -11.960 1.00 90.94 88 GLU A N 1
ATOM 702 C CA . GLU A 1 88 ? -2.466 -9.534 -11.032 1.00 90.94 88 GLU A CA 1
ATOM 703 C C . GLU A 1 88 ? -3.521 -10.649 -11.048 1.00 90.94 88 GLU A C 1
ATOM 705 O O . GLU A 1 88 ? -3.172 -11.826 -11.135 1.00 90.94 88 GLU A O 1
ATOM 710 N N . LYS A 1 89 ? -4.813 -10.300 -11.024 1.00 88.56 89 LYS A N 1
ATOM 711 C CA . LYS A 1 89 ? -5.912 -11.284 -11.047 1.00 88.56 89 LYS A CA 1
ATOM 712 C C . LYS A 1 89 ? -5.891 -12.136 -12.315 1.00 88.56 89 LYS A C 1
ATOM 714 O O . LYS A 1 89 ? -6.011 -13.362 -12.258 1.00 88.56 89 LYS A O 1
ATOM 719 N N . ILE A 1 90 ? -5.712 -11.483 -13.463 1.00 90.31 90 ILE A N 1
ATOM 720 C CA . ILE A 1 90 ? -5.637 -12.152 -14.767 1.00 90.31 90 ILE A CA 1
ATOM 721 C C . ILE A 1 90 ? -4.375 -13.018 -14.830 1.00 90.31 90 ILE A C 1
ATOM 723 O O . ILE A 1 90 ? -4.431 -14.190 -15.200 1.00 90.31 90 ILE A O 1
ATOM 727 N N . PHE A 1 91 ? -3.242 -12.456 -14.417 1.00 90.25 91 PHE A N 1
ATOM 728 C CA . PHE A 1 91 ? -1.941 -13.109 -14.438 1.00 90.25 91 PHE A CA 1
ATOM 729 C C . PHE A 1 91 ? -1.882 -14.339 -13.531 1.00 90.25 91 PHE A C 1
ATOM 731 O O . PHE A 1 91 ? -1.349 -15.363 -13.940 1.00 90.25 91 PHE A O 1
ATOM 738 N N . THR A 1 92 ? -2.476 -14.272 -12.339 1.00 87.38 92 THR A N 1
ATOM 739 C CA . THR A 1 92 ? -2.553 -15.401 -11.400 1.00 87.38 92 THR A CA 1
ATOM 740 C C . THR A 1 92 ? -3.275 -16.585 -12.036 1.00 87.38 92 THR A C 1
ATOM 742 O O . THR A 1 92 ? -2.773 -17.706 -12.000 1.00 87.38 92 THR A O 1
ATOM 745 N N . THR A 1 93 ? -4.401 -16.325 -12.705 1.00 84.56 93 THR A N 1
ATOM 746 C CA . THR A 1 93 ? -5.154 -17.354 -13.438 1.00 84.56 93 THR A CA 1
ATOM 747 C C . THR A 1 93 ? -4.325 -17.926 -14.592 1.00 84.56 93 THR A C 1
ATOM 749 O O . THR A 1 93 ? -4.261 -19.140 -14.782 1.00 84.56 93 THR A O 1
ATOM 752 N N . ALA A 1 94 ? -3.646 -17.056 -15.346 1.00 87.12 94 ALA A N 1
ATOM 753 C CA . ALA A 1 94 ? -2.796 -17.469 -16.454 1.00 87.12 94 ALA A CA 1
ATOM 754 C C . ALA A 1 94 ? -1.626 -18.346 -15.980 1.00 87.12 94 ALA A C 1
ATOM 756 O O . ALA A 1 94 ? -1.441 -19.431 -16.522 1.00 87.12 94 ALA A O 1
ATOM 757 N N . ILE A 1 95 ? -0.889 -17.948 -14.937 1.00 84.62 95 ILE A N 1
ATOM 758 C CA . ILE A 1 95 ? 0.207 -18.746 -14.366 1.00 84.62 95 ILE A CA 1
ATOM 759 C C . ILE A 1 95 ? -0.290 -20.102 -13.873 1.00 84.62 95 ILE A C 1
ATOM 761 O O . ILE A 1 95 ? 0.355 -21.108 -14.143 1.00 84.62 95 ILE A O 1
ATOM 765 N N . GLN A 1 96 ? -1.431 -20.150 -13.184 1.00 79.44 96 GLN A N 1
ATOM 766 C CA . GLN A 1 96 ? -1.996 -21.411 -12.693 1.00 79.44 96 GLN A CA 1
ATOM 767 C C . GLN A 1 96 ? -2.384 -22.367 -13.831 1.00 79.44 96 GLN A C 1
ATOM 769 O O . GLN A 1 96 ? -2.377 -23.580 -13.640 1.00 79.44 96 GLN A O 1
ATOM 774 N N . SER A 1 97 ? -2.698 -21.838 -15.017 1.00 78.12 97 SER A N 1
ATOM 775 C CA . SER A 1 97 ? -2.977 -22.638 -16.217 1.00 78.12 97 SER A CA 1
ATOM 776 C C . SER A 1 97 ? -1.719 -23.107 -16.960 1.00 78.12 97 SER A C 1
ATOM 778 O O . SER A 1 97 ? -1.793 -24.014 -17.791 1.00 78.12 97 SER A O 1
ATOM 780 N N . VAL A 1 98 ? -0.558 -22.509 -16.675 1.00 81.25 98 VAL A N 1
ATOM 781 C CA . VAL A 1 98 ? 0.713 -22.909 -17.279 1.00 81.25 98 VAL A CA 1
ATOM 782 C C . VAL A 1 98 ? 1.241 -24.128 -16.534 1.00 81.25 98 VAL A C 1
ATOM 784 O O . VAL A 1 98 ? 1.616 -24.060 -15.367 1.00 81.25 98 VAL A O 1
ATOM 787 N N . TYR A 1 99 ? 1.322 -25.258 -17.232 1.00 70.31 99 TYR A N 1
ATOM 788 C CA . TYR A 1 99 ? 2.060 -26.411 -16.733 1.00 70.31 99 TYR A CA 1
ATOM 789 C C . TYR A 1 99 ? 3.555 -26.074 -16.700 1.00 70.31 99 TYR A C 1
ATOM 791 O O . TYR A 1 99 ? 4.190 -25.952 -17.750 1.00 70.31 99 TYR A O 1
ATOM 799 N N . ILE A 1 100 ? 4.114 -25.927 -15.497 1.00 73.31 100 ILE A N 1
ATOM 800 C CA . ILE A 1 100 ? 5.555 -25.797 -15.279 1.00 73.31 100 ILE A CA 1
ATOM 801 C C . ILE A 1 100 ? 6.085 -27.185 -14.897 1.00 73.31 100 ILE A C 1
ATOM 803 O O . ILE A 1 100 ? 5.818 -27.664 -13.793 1.00 73.31 100 ILE A O 1
ATOM 807 N N . PRO A 1 101 ? 6.837 -27.872 -15.776 1.00 74.88 101 PRO A N 1
ATOM 808 C CA . PRO A 1 101 ? 7.425 -29.159 -15.430 1.00 74.88 101 PRO A CA 1
ATOM 809 C C . PRO A 1 101 ? 8.299 -29.019 -14.173 1.00 74.88 101 PRO A C 1
ATOM 811 O O . PRO A 1 101 ? 9.291 -28.294 -14.182 1.00 74.88 101 PRO A O 1
ATOM 814 N N . GLY A 1 102 ? 7.922 -29.703 -13.088 1.00 76.69 102 GLY A N 1
ATOM 815 C CA . GLY 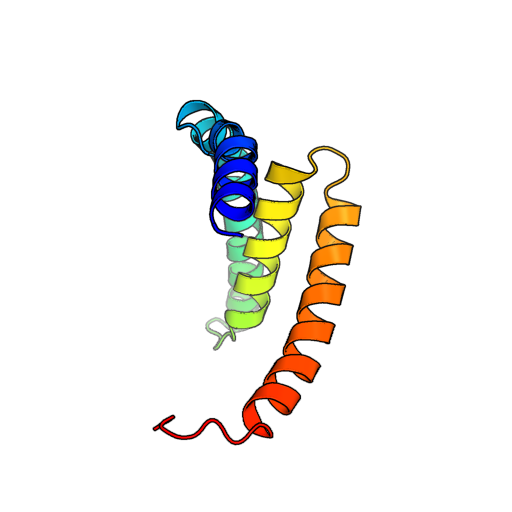A 1 102 ? 8.648 -29.687 -11.811 1.00 76.69 102 GLY A CA 1
ATOM 816 C C . GLY A 1 102 ? 8.095 -28.756 -10.722 1.00 76.69 102 GLY A C 1
ATOM 817 O O . GLY A 1 102 ? 8.628 -28.782 -9.615 1.00 76.69 102 GLY A O 1
ATOM 818 N N . SER A 1 103 ? 7.030 -27.985 -10.970 1.00 76.12 103 SER A N 1
ATOM 819 C CA . SER A 1 103 ? 6.325 -27.263 -9.899 1.00 76.12 103 SER A CA 1
ATOM 820 C C . SER A 1 103 ? 5.497 -28.243 -9.056 1.00 76.12 103 SER A C 1
ATOM 822 O O . SER A 1 103 ? 4.638 -28.939 -9.600 1.00 76.12 103 SER A O 1
ATOM 824 N N . ARG A 1 104 ? 5.771 -28.313 -7.751 1.00 54.50 104 ARG A N 1
ATOM 825 C CA . ARG A 1 104 ? 4.915 -28.949 -6.740 1.00 54.50 104 ARG A CA 1
ATOM 826 C C . ARG A 1 104 ? 4.227 -27.879 -5.913 1.00 54.50 104 ARG A C 1
ATOM 828 O O . ARG A 1 104 ? 4.908 -26.867 -5.636 1.00 54.50 104 ARG A O 1
#

Nearest PDB structures (foldseek):
  6vyp-assembly2_k  TM=2.793E-01  e=7.732E+00  Homo sapiens
  3hai-assembly2_D  TM=2.835E-01  e=9.832E+00  Homo sapiens

Organism: NCBI:txid2094558

Foldseek 3Di:
DVVVVVVVVVVCVVCVPPVNVVVLVVQLVVLVVVLVVVVCVVCVVVVDDDDDCVVSVLQSVQQSCLCSVVPVRSVVSSVVSVVVVVVCVVVVVVVVPDDDVPDD

pLDDT: mean 81.67, std 8.41, range [52.44, 94.06]

Solvent-accessible surface area (backbone atoms only — not comparable to full-atom values): 6036 Å² total; per-residue (Å²): 116,72,72,58,64,55,53,57,53,63,71,52,47,72,68,67,34,68,73,49,50,60,69,39,45,66,53,48,51,51,48,52,48,56,52,50,54,52,50,50,60,53,27,70,74,65,80,60,71,90,74,83,57,64,70,52,54,54,49,44,51,32,50,40,50,10,42,68,76,42,48,95,46,23,68,60,36,39,52,52,48,53,52,49,52,59,48,47,58,56,47,55,54,51,55,74,69,51,86,56,93,86,74,127

Mean predicted aligned error: 9.04 Å

InterPro domains:
  IPR036396 Cytochrome P450 superfamily [SSF48264] (11-101)
  IPR050665 Plant Cytochrome P450 Monooxygenases [PTHR24282] (8-104)

Radius of gyration: 18.57 Å; Cα contacts (8 Å, |Δi|>4): 42; chains: 1; bounding box: 45×45×41 Å

Secondary structure (DSSP, 8-state):
-HHHHHHHHHHHGGGGSHHHHHHHHHHHHHHHHHHHHHHHHHHHHHSS-----HHHHHHHHHHHHHHHHHGGGHHHHHHHHHHHHHHHHHHHHHHHHS--TT--

Sequence (104 aa):
MENGLNTERLSIQPAFHLEKLKGMLPTFYQCCSEMINEWERLVSKEGSCELDVWPCLQTLSADVISRAAFGSSYQEGRKIFQLLREQEKIFTTAIQSVYIPGSR